Protein AF-A0A699YDX0-F1 (afdb_monomer_lite)

Foldseek 3Di:
DVVVVLVVLVDDPCLCVVDCVPPPVVSVVDDCVPQVVVLLVLQVQQQQDRVLSNVCCNVPVVCSPPCVVVVLCVCCVVVGRRGDPVRD

Organism: Haematococcus lacustris (NCBI:txid44745)

Secondary structure (DSSP, 8-state):
-HHHHHHHTT--HHHIIIIIIHH-GGGGGS-IIIIIHHHHHHHHHTT--THHHHHHHHH-GGGGSTTHHHHHHHHHHTT-TT--GGG-

InterPro domains:
  IPR003690 Transcription termination factor, mitochondrial/chloroplastic [PF02536] (5-67)
  IPR038538 MTERF superfamily, mitochondrial/chloroplastic [G3DSA:1.25.70.10] (1-88)

Radius of gyration: 12.47 Å; chains: 1; bounding box: 30×23×28 Å

Structure (mmCIF, N/CA/C/O backbone):
data_AF-A0A699YDX0-F1
#
_entry.id   AF-A0A699YDX0-F1
#
loop_
_atom_site.group_PDB
_atom_site.id
_atom_site.type_symbol
_atom_site.label_atom_id
_atom_site.label_alt_id
_atom_site.label_comp_id
_atom_site.label_asym_id
_atom_site.label_entity_id
_atom_site.label_seq_id
_atom_site.pdbx_PDB_ins_code
_atom_site.Cartn_x
_atom_site.Cartn_y
_atom_site.Cartn_z
_atom_site.occupancy
_atom_site.B_iso_or_equiv
_atom_site.auth_seq_id
_atom_site.auth_comp_id
_atom_site.auth_asym_id
_atom_site.auth_atom_id
_atom_site.pdbx_PDB_model_num
ATOM 1 N N . MET A 1 1 ? 9.043 7.846 -6.057 1.00 80.25 1 MET A N 1
ATOM 2 C CA . MET A 1 1 ? 8.544 6.845 -7.031 1.00 80.25 1 MET A CA 1
ATOM 3 C C . MET A 1 1 ? 7.906 5.677 -6.286 1.00 80.25 1 MET A C 1
ATOM 5 O O . MET A 1 1 ? 8.475 5.284 -5.277 1.00 80.25 1 MET A O 1
ATOM 9 N N . VAL A 1 2 ? 6.767 5.134 -6.743 1.00 88.12 2 VAL A N 1
ATOM 10 C CA . VAL A 1 2 ? 5.989 4.086 -6.031 1.00 88.12 2 VAL A CA 1
ATOM 11 C C . VAL A 1 2 ? 6.828 2.867 -5.634 1.00 88.12 2 VAL A C 1
ATOM 13 O O . VAL A 1 2 ? 6.682 2.366 -4.528 1.00 88.12 2 VAL A O 1
ATOM 16 N N . ILE A 1 3 ? 7.791 2.462 -6.460 1.00 90.56 3 ILE A N 1
ATOM 17 C CA . ILE A 1 3 ? 8.737 1.377 -6.142 1.00 90.56 3 ILE A CA 1
ATOM 18 C C . ILE A 1 3 ? 9.480 1.631 -4.817 1.00 90.56 3 ILE A C 1
ATOM 20 O O . ILE A 1 3 ? 9.612 0.718 -4.010 1.00 90.56 3 ILE A O 1
ATOM 24 N N . LEU A 1 4 ? 9.912 2.870 -4.549 1.00 91.50 4 LEU A N 1
ATOM 25 C CA . LEU A 1 4 ? 10.611 3.217 -3.303 1.00 91.50 4 LEU A CA 1
ATOM 26 C C . LEU A 1 4 ? 9.710 3.074 -2.076 1.00 91.50 4 LEU A C 1
ATOM 28 O O . LEU A 1 4 ? 10.188 2.686 -1.017 1.00 91.50 4 LEU A O 1
ATOM 32 N N . LEU A 1 5 ? 8.411 3.348 -2.224 1.00 91.69 5 LEU A N 1
ATOM 33 C CA . LEU A 1 5 ? 7.447 3.132 -1.151 1.00 91.69 5 LEU A CA 1
ATOM 34 C C . LEU A 1 5 ? 7.357 1.641 -0.818 1.00 91.69 5 LEU A C 1
ATOM 36 O O . LEU A 1 5 ? 7.501 1.268 0.338 1.00 91.69 5 LEU A O 1
ATOM 40 N N . PHE A 1 6 ? 7.189 0.776 -1.821 1.00 92.12 6 PHE A N 1
ATOM 41 C CA . PHE A 1 6 ? 7.148 -0.670 -1.586 1.00 92.12 6 PHE A CA 1
ATOM 42 C C . PHE A 1 6 ? 8.472 -1.182 -0.983 1.00 92.12 6 PHE A C 1
ATOM 44 O O . PHE A 1 6 ? 8.452 -1.964 -0.035 1.00 92.12 6 PHE A O 1
ATOM 51 N N . LYS A 1 7 ? 9.627 -0.670 -1.420 1.00 94.19 7 LYS A N 1
ATOM 52 C CA . LYS A 1 7 ? 10.905 -0.981 -0.757 1.00 94.19 7 LYS A CA 1
ATOM 53 C C . LYS A 1 7 ? 10.933 -0.548 0.713 1.00 94.19 7 LYS A C 1
ATOM 55 O O . LYS A 1 7 ? 11.408 -1.309 1.548 1.00 94.19 7 LYS A O 1
ATOM 60 N N . ALA A 1 8 ? 10.380 0.620 1.047 1.00 92.81 8 ALA A N 1
ATOM 61 C CA . ALA A 1 8 ? 10.278 1.089 2.433 1.00 92.81 8 ALA A CA 1
ATOM 62 C C . ALA A 1 8 ? 9.380 0.190 3.306 1.00 92.81 8 ALA A C 1
ATOM 64 O O . ALA A 1 8 ? 9.636 0.042 4.496 1.00 92.81 8 ALA A O 1
ATOM 65 N N . PHE A 1 9 ? 8.384 -0.476 2.711 1.00 91.81 9 PHE A N 1
ATOM 66 C CA . PHE A 1 9 ? 7.577 -1.521 3.360 1.00 91.81 9 PHE A CA 1
ATOM 67 C C . PHE A 1 9 ? 8.254 -2.908 3.383 1.00 91.81 9 PHE A C 1
ATOM 69 O O . PHE A 1 9 ? 7.633 -3.900 3.770 1.00 91.81 9 PHE A O 1
ATOM 76 N N . GLY A 1 10 ? 9.521 -3.007 2.972 1.00 93.38 10 GLY A N 1
ATOM 77 C CA . GLY A 1 10 ? 10.300 -4.243 3.019 1.00 93.38 10 GLY A CA 1
ATOM 78 C C . GLY A 1 10 ? 9.979 -5.236 1.900 1.00 93.38 10 GLY A C 1
ATOM 79 O O . GLY A 1 10 ? 10.111 -6.442 2.110 1.00 93.38 10 GLY A O 1
ATOM 80 N N . TYR A 1 11 ? 9.511 -4.769 0.738 1.00 94.38 11 TYR A N 1
ATOM 81 C CA . TYR A 1 11 ? 9.402 -5.601 -0.466 1.00 94.38 11 TYR A CA 1
ATOM 82 C C . TYR A 1 11 ? 10.714 -5.623 -1.248 1.00 94.38 11 TYR A C 1
ATOM 84 O O . TYR A 1 11 ? 11.367 -4.588 -1.413 1.00 94.38 11 TYR A O 1
ATOM 92 N N . THR A 1 12 ? 11.082 -6.797 -1.761 1.00 96.31 12 THR A N 1
ATOM 93 C CA . THR A 1 12 ? 12.282 -6.961 -2.588 1.00 96.31 12 THR A CA 1
ATOM 94 C C . THR A 1 12 ? 12.024 -6.554 -4.040 1.00 96.31 12 THR A C 1
ATOM 96 O O . THR A 1 12 ? 10.881 -6.482 -4.496 1.00 96.31 12 THR A O 1
ATOM 99 N N . ASP A 1 13 ? 13.089 -6.336 -4.814 1.00 95.25 13 ASP A N 1
ATOM 100 C CA . ASP A 1 13 ? 12.969 -6.081 -6.255 1.00 95.25 13 ASP A CA 1
ATOM 101 C C . ASP A 1 13 ? 12.257 -7.225 -6.993 1.00 95.25 13 ASP A C 1
ATOM 103 O O . ASP A 1 13 ? 11.448 -6.981 -7.887 1.00 95.25 13 ASP A O 1
ATOM 107 N N . LYS A 1 14 ? 12.479 -8.476 -6.571 1.00 95.12 14 LYS A N 1
ATOM 108 C CA . LYS A 1 14 ? 11.799 -9.646 -7.141 1.00 95.12 14 LYS A CA 1
ATOM 109 C C . LYS A 1 14 ? 10.289 -9.600 -6.890 1.00 95.12 14 LYS A C 1
ATOM 111 O O . LYS A 1 14 ? 9.512 -9.867 -7.810 1.00 95.12 14 LYS A O 1
ATOM 116 N N . ASP A 1 15 ? 9.873 -9.228 -5.681 1.00 91.88 15 ASP A N 1
ATOM 117 C CA . ASP A 1 15 ? 8.458 -9.092 -5.310 1.00 91.88 15 ASP A CA 1
ATOM 118 C C . ASP A 1 15 ? 7.777 -7.999 -6.140 1.00 91.88 15 ASP A C 1
ATOM 120 O O . ASP A 1 15 ? 6.689 -8.187 -6.693 1.00 91.88 15 ASP A O 1
ATOM 124 N N . ILE A 1 16 ? 8.456 -6.858 -6.276 1.00 94.06 16 ILE A N 1
ATOM 125 C CA . ILE A 1 16 ? 7.953 -5.702 -7.015 1.00 94.06 16 ILE A CA 1
ATOM 126 C C . ILE A 1 16 ? 7.828 -6.034 -8.506 1.00 94.06 16 ILE A C 1
ATOM 128 O O . ILE A 1 16 ? 6.768 -5.800 -9.089 1.00 94.06 16 ILE A O 1
ATOM 132 N N . CYS A 1 17 ? 8.853 -6.628 -9.119 1.00 93.75 17 CYS A N 1
ATOM 133 C CA . CYS A 1 17 ? 8.828 -6.984 -10.538 1.00 93.75 17 CYS A CA 1
ATOM 134 C C . CYS A 1 17 ? 7.772 -8.050 -10.858 1.00 93.75 17 CYS A C 1
ATOM 136 O O . CYS A 1 17 ? 6.960 -7.870 -11.769 1.00 93.75 17 CYS A O 1
ATOM 138 N N . SER A 1 18 ? 7.743 -9.144 -10.094 1.00 93.25 18 SER A N 1
ATOM 139 C CA . SER A 1 18 ? 6.855 -10.280 -10.377 1.00 93.25 18 SER A CA 1
ATOM 140 C C . SER A 1 18 ? 5.376 -9.972 -10.144 1.00 93.25 18 SER A C 1
ATOM 142 O O . SER A 1 18 ? 4.523 -10.512 -10.847 1.00 93.25 18 SER A O 1
ATOM 144 N N . ARG A 1 19 ? 5.055 -9.090 -9.188 1.00 91.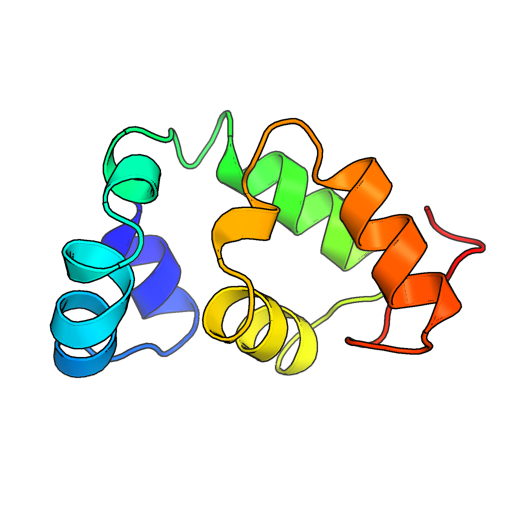25 19 ARG A N 1
ATOM 145 C CA . ARG A 1 19 ? 3.667 -8.813 -8.800 1.00 91.25 19 ARG A CA 1
ATOM 146 C C . ARG A 1 19 ? 3.237 -7.391 -9.114 1.00 91.25 19 ARG A C 1
ATOM 148 O O . ARG A 1 19 ? 2.267 -7.201 -9.838 1.00 91.25 19 ARG A O 1
ATOM 155 N N . ILE A 1 20 ? 3.927 -6.387 -8.583 1.00 91.38 20 ILE A N 1
ATOM 156 C CA . ILE A 1 20 ? 3.471 -4.994 -8.687 1.00 91.38 20 ILE A CA 1
ATOM 157 C C . ILE A 1 20 ? 3.545 -4.503 -10.134 1.00 91.38 20 ILE A C 1
ATOM 159 O O . ILE A 1 20 ? 2.539 -4.032 -10.661 1.00 91.38 20 ILE A O 1
ATOM 163 N N . LEU A 1 21 ? 4.693 -4.667 -10.796 1.00 91.62 21 LEU A N 1
ATOM 164 C CA . LEU A 1 21 ? 4.869 -4.217 -12.182 1.00 91.62 21 LEU A CA 1
ATOM 165 C C . LEU A 1 21 ? 4.031 -5.041 -13.168 1.00 91.62 21 LEU A C 1
ATOM 167 O O . LEU A 1 21 ? 3.487 -4.486 -14.116 1.00 91.62 21 LEU A O 1
ATOM 171 N N . THR A 1 22 ? 3.899 -6.347 -12.923 1.00 93.31 22 THR A N 1
ATOM 172 C CA . THR A 1 22 ? 3.241 -7.271 -13.860 1.00 93.31 22 THR A CA 1
ATOM 173 C C . THR A 1 22 ? 1.718 -7.308 -13.688 1.00 93.31 22 THR A C 1
ATOM 175 O O . THR A 1 22 ? 0.988 -7.285 -14.674 1.00 93.31 22 THR A O 1
ATOM 178 N N . MET A 1 23 ? 1.205 -7.342 -12.452 1.00 92.81 23 MET A N 1
ATOM 179 C CA . MET A 1 23 ? -0.234 -7.502 -12.173 1.00 92.81 23 MET A CA 1
ATOM 180 C C . MET A 1 23 ? -0.946 -6.190 -11.824 1.00 92.81 23 MET A C 1
ATOM 182 O O . MET A 1 23 ? -2.163 -6.085 -11.994 1.00 92.81 23 MET A O 1
ATOM 186 N N . TYR A 1 24 ? -0.215 -5.183 -11.338 1.00 92.31 24 TYR A N 1
ATOM 187 C CA . TYR A 1 24 ? -0.783 -3.900 -10.909 1.00 92.31 24 TYR A CA 1
ATOM 188 C C . TYR A 1 24 ? -0.055 -2.695 -11.539 1.00 92.31 24 TYR A C 1
ATOM 190 O O . TYR A 1 24 ? 0.247 -1.731 -10.827 1.00 92.31 24 TYR A O 1
ATOM 198 N N . PRO A 1 25 ? 0.185 -2.680 -12.871 1.00 91.50 25 PRO A N 1
ATOM 199 C CA . PRO A 1 25 ? 0.961 -1.623 -13.527 1.00 91.50 25 PRO A CA 1
ATOM 200 C C . PRO A 1 25 ? 0.350 -0.226 -13.350 1.00 91.50 25 PRO A C 1
ATOM 202 O O . PRO A 1 25 ? 1.072 0.767 -13.353 1.00 91.50 25 PRO A O 1
ATOM 205 N N . PHE A 1 26 ? -0.965 -0.127 -13.113 1.00 89.94 26 PHE A N 1
ATOM 206 C CA . PHE A 1 26 ? -1.636 1.150 -12.844 1.00 89.94 26 PHE A CA 1
ATOM 207 C C . PHE A 1 26 ? -1.073 1.885 -11.619 1.00 89.94 26 PHE A C 1
ATOM 209 O O . PHE A 1 26 ? -1.173 3.109 -11.550 1.00 89.94 26 PHE A O 1
ATOM 216 N N . LEU A 1 27 ? -0.474 1.171 -10.655 1.00 91.44 27 LEU A N 1
ATOM 217 C CA . LEU A 1 27 ? 0.151 1.796 -9.489 1.00 91.44 27 LEU A CA 1
ATOM 218 C C . LEU A 1 27 ? 1.330 2.685 -9.888 1.00 91.44 27 LEU A C 1
ATOM 220 O O . LEU A 1 27 ? 1.611 3.651 -9.191 1.00 91.44 27 LEU A O 1
ATOM 224 N N . LEU A 1 28 ? 1.984 2.422 -11.021 1.00 89.12 28 LEU A N 1
ATOM 225 C CA . LEU A 1 28 ? 3.097 3.241 -11.511 1.00 89.12 28 LEU A CA 1
ATOM 226 C C . LEU A 1 28 ? 2.655 4.632 -11.969 1.00 89.12 28 LEU A C 1
ATOM 228 O O . LEU A 1 28 ? 3.438 5.573 -11.890 1.00 89.12 28 LEU A O 1
ATOM 232 N N . ALA A 1 29 ? 1.399 4.774 -12.396 1.00 90.31 29 ALA A N 1
ATOM 233 C CA . ALA A 1 29 ? 0.825 6.055 -12.800 1.00 90.31 29 ALA A CA 1
ATOM 234 C C . ALA A 1 29 ? 0.344 6.904 -11.606 1.00 90.31 29 ALA A C 1
ATOM 236 O O . ALA A 1 29 ? -0.061 8.053 -11.782 1.00 90.31 29 ALA A O 1
ATOM 237 N N . LYS A 1 30 ? 0.349 6.349 -10.388 1.00 90.88 30 LYS A N 1
ATOM 238 C CA . LYS A 1 30 ? -0.154 7.020 -9.188 1.00 90.88 30 LYS A CA 1
ATOM 239 C C . LYS A 1 30 ? 0.922 7.888 -8.535 1.00 90.88 30 LYS A C 1
ATOM 241 O O . LYS A 1 30 ? 2.086 7.502 -8.425 1.00 90.88 30 LYS A O 1
ATOM 246 N N . SER A 1 31 ? 0.519 9.055 -8.038 1.00 91.94 31 SER A N 1
ATOM 247 C CA . SER A 1 31 ? 1.396 9.913 -7.244 1.00 91.94 31 SER A CA 1
ATOM 248 C C . SER A 1 31 ? 1.451 9.416 -5.803 1.00 91.94 31 SER A C 1
ATOM 250 O O . SER A 1 31 ? 0.421 9.198 -5.171 1.00 91.94 31 SER A O 1
ATOM 252 N N . ILE A 1 32 ? 2.654 9.291 -5.234 1.00 92.06 32 ILE A N 1
ATOM 253 C CA . ILE A 1 32 ? 2.780 8.919 -3.818 1.00 92.06 32 ILE A CA 1
ATOM 254 C C . ILE A 1 32 ? 2.077 9.944 -2.933 1.00 92.06 32 ILE A C 1
ATOM 256 O O . ILE A 1 32 ? 1.320 9.564 -2.051 1.00 92.06 32 ILE A O 1
ATOM 260 N N . THR A 1 33 ? 2.320 11.232 -3.161 1.00 93.31 33 THR A N 1
ATOM 261 C CA . THR A 1 33 ? 1.838 12.292 -2.271 1.00 93.31 33 THR A CA 1
ATOM 262 C C . THR A 1 33 ? 0.340 12.520 -2.402 1.00 93.31 33 THR A C 1
ATOM 264 O O . THR A 1 33 ? -0.322 12.742 -1.395 1.00 93.31 33 THR A O 1
ATOM 267 N N . ARG A 1 34 ? -0.197 12.451 -3.625 1.00 91.75 34 ARG A N 1
ATOM 268 C CA . ARG A 1 34 ? -1.610 12.746 -3.896 1.00 91.75 34 ARG A CA 1
ATOM 269 C C . ARG A 1 34 ? -2.511 11.520 -3.801 1.00 91.75 34 ARG A C 1
ATOM 271 O O . ARG A 1 34 ? -3.656 11.659 -3.394 1.00 91.75 34 ARG A O 1
ATOM 278 N N . ASP A 1 35 ? -2.025 10.349 -4.206 1.00 92.06 35 A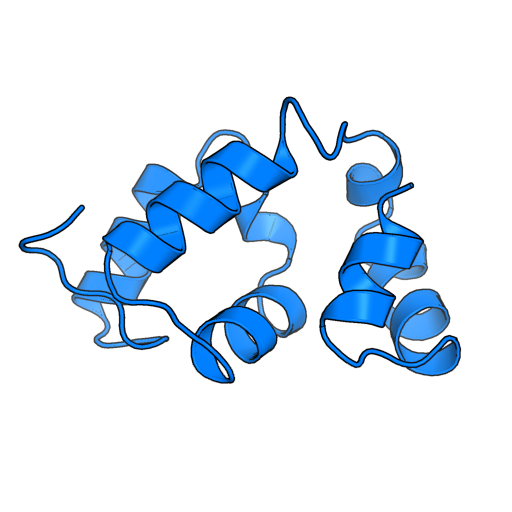SP A N 1
ATOM 279 C CA . ASP A 1 35 ? -2.859 9.153 -4.320 1.00 92.06 35 ASP A CA 1
ATOM 280 C C . ASP A 1 35 ? -2.592 8.141 -3.196 1.00 92.06 35 ASP A C 1
ATOM 282 O O . ASP A 1 35 ? -3.535 7.681 -2.562 1.00 92.06 35 ASP A O 1
ATOM 286 N N . LEU A 1 36 ? -1.332 7.776 -2.928 1.00 93.62 36 LEU A N 1
ATOM 287 C CA . LEU A 1 36 ? -1.034 6.667 -2.004 1.00 93.62 36 LEU A CA 1
ATOM 288 C C . LEU A 1 36 ? -1.006 7.118 -0.542 1.00 93.62 36 LEU A C 1
ATOM 290 O O . LEU A 1 36 ? -1.575 6.446 0.313 1.00 93.62 36 LEU A O 1
ATOM 294 N N . LYS A 1 37 ? -0.366 8.252 -0.247 1.00 94.00 37 LYS A N 1
ATOM 295 C CA . LYS A 1 37 ? -0.192 8.756 1.119 1.00 94.00 37 LYS A CA 1
ATOM 296 C C . LYS A 1 37 ? -1.531 8.991 1.838 1.00 94.00 37 LYS A C 1
ATOM 298 O O . LYS A 1 37 ? -1.666 8.460 2.935 1.00 94.00 37 LYS A O 1
ATOM 303 N N . PRO A 1 38 ? -2.553 9.631 1.231 1.00 94.94 38 PRO A N 1
ATOM 304 C CA . PRO A 1 38 ? -3.847 9.804 1.897 1.00 94.94 38 PRO A CA 1
ATOM 305 C C . PRO A 1 38 ? -4.557 8.477 2.195 1.00 94.94 38 PRO A C 1
ATOM 307 O O . PRO A 1 38 ? -5.286 8.366 3.178 1.00 94.94 38 PRO A O 1
ATOM 310 N N . VAL A 1 39 ? -4.350 7.459 1.351 1.00 95.94 39 VAL A N 1
ATOM 311 C CA . VAL A 1 39 ? -4.892 6.113 1.578 1.00 95.94 39 VAL A CA 1
ATOM 312 C C . VAL A 1 39 ? -4.186 5.456 2.760 1.00 95.94 39 VAL A C 1
ATOM 314 O O . VAL A 1 39 ? -4.864 4.939 3.643 1.00 95.94 39 VAL A O 1
ATOM 317 N N . LEU A 1 40 ? -2.851 5.509 2.808 1.00 95.50 40 LEU A N 1
ATOM 318 C CA . LEU A 1 40 ? -2.068 4.965 3.922 1.00 95.50 40 LEU A CA 1
ATOM 319 C C . LEU A 1 40 ? -2.449 5.628 5.248 1.00 95.50 40 LEU A C 1
ATOM 321 O O . LEU A 1 40 ? -2.809 4.927 6.186 1.00 95.50 40 LEU A O 1
ATOM 325 N N . GLU A 1 41 ? -2.472 6.961 5.296 1.00 95.38 41 GLU A N 1
ATOM 326 C CA . GLU A 1 41 ? -2.826 7.719 6.504 1.00 95.38 41 GLU A CA 1
ATOM 327 C C . GLU A 1 41 ? -4.241 7.386 6.993 1.00 95.38 41 GLU A C 1
ATOM 329 O O . GLU A 1 41 ? -4.478 7.229 8.192 1.00 95.38 41 GLU A O 1
ATOM 334 N N . HIS A 1 42 ? -5.195 7.225 6.070 1.00 95.62 42 HIS A N 1
ATOM 335 C CA . HIS A 1 42 ? -6.549 6.816 6.427 1.00 95.62 42 HIS A CA 1
ATOM 336 C C . HIS A 1 42 ? -6.598 5.391 6.994 1.00 95.62 42 HIS A C 1
ATOM 338 O O . HIS A 1 42 ? -7.267 5.162 8.000 1.00 95.62 42 HIS A O 1
ATOM 344 N N . LEU A 1 43 ? -5.899 4.436 6.373 1.00 96.56 43 LEU A N 1
ATOM 345 C CA . LEU A 1 43 ? -5.846 3.049 6.845 1.00 96.56 43 LEU A CA 1
ATOM 346 C C . LEU A 1 43 ? -5.166 2.951 8.220 1.00 96.56 43 LEU A C 1
ATOM 348 O O . LEU A 1 43 ? -5.673 2.260 9.105 1.00 96.56 43 LEU A O 1
ATOM 352 N N . GLU A 1 44 ? -4.077 3.689 8.429 1.00 95.75 44 GLU A N 1
ATOM 353 C CA . GLU A 1 44 ? -3.372 3.762 9.713 1.00 95.75 44 GLU A CA 1
ATOM 354 C C . GLU A 1 44 ? -4.235 4.388 10.812 1.00 95.75 44 GLU A C 1
ATOM 356 O O . GLU A 1 44 ? -4.301 3.856 11.928 1.00 95.75 44 GLU A O 1
ATOM 361 N N . GLY A 1 45 ? -4.948 5.475 10.493 1.00 96.12 45 GLY A N 1
ATOM 362 C CA . GLY A 1 45 ? -5.936 6.087 11.385 1.00 96.12 45 GLY A CA 1
ATOM 363 C C . GLY A 1 45 ? -7.076 5.129 11.745 1.00 96.12 45 GLY A C 1
ATOM 364 O O . GLY A 1 45 ? -7.528 5.100 12.892 1.00 96.12 45 GLY A O 1
ATOM 365 N N . ALA A 1 46 ? -7.467 4.271 10.800 1.00 95.69 46 ALA A N 1
ATOM 366 C CA . ALA A 1 46 ? -8.480 3.236 10.985 1.00 95.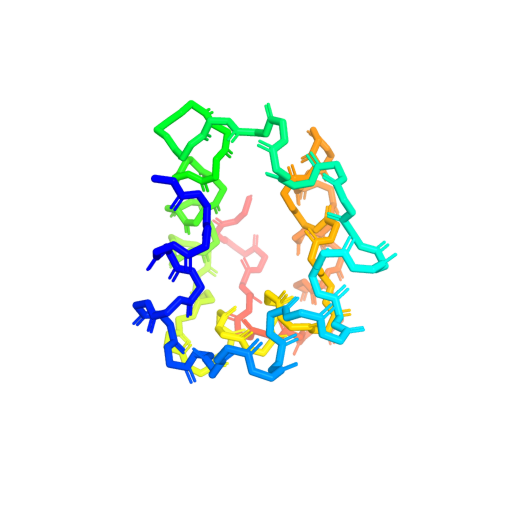69 46 ALA A CA 1
ATOM 367 C C . ALA A 1 46 ? -8.006 2.013 11.794 1.00 95.69 46 ALA A C 1
ATOM 369 O O . ALA A 1 46 ? -8.828 1.177 12.176 1.00 95.69 46 ALA A O 1
ATOM 370 N N . GLY A 1 47 ? -6.708 1.913 12.095 1.00 94.94 47 GLY A N 1
ATOM 371 C CA . GLY A 1 47 ? -6.119 0.839 12.903 1.00 94.94 47 GLY A CA 1
ATOM 372 C C . GLY A 1 47 ? -5.221 -0.137 12.140 1.00 94.94 47 GLY A C 1
ATOM 373 O O . GLY A 1 47 ? -4.504 -0.895 12.787 1.00 94.94 47 GLY A O 1
ATOM 374 N N . CYS A 1 48 ? -5.180 -0.077 10.807 1.00 96.69 48 CYS A N 1
ATOM 375 C CA . CYS A 1 48 ? -4.334 -0.942 9.983 1.00 96.69 48 CYS A CA 1
ATOM 376 C C . CYS A 1 48 ? -2.871 -0.491 10.062 1.00 96.69 48 CYS A C 1
ATOM 378 O O . CYS A 1 48 ? -2.516 0.560 9.529 1.00 96.69 48 CYS A O 1
ATOM 380 N N . LYS A 1 49 ? -2.014 -1.247 10.755 1.00 94.00 49 LYS A N 1
ATOM 381 C CA . LYS A 1 49 ? -0.642 -0.816 11.077 1.00 94.00 49 LYS A CA 1
ATOM 382 C C . LYS A 1 49 ? 0.386 -1.914 10.849 1.00 94.00 49 LYS A C 1
ATOM 384 O O . LYS A 1 49 ? 0.074 -3.100 10.894 1.00 94.00 49 LYS A O 1
ATOM 389 N N . GLY A 1 50 ? 1.639 -1.504 10.644 1.00 92.38 50 GLY A N 1
ATOM 390 C CA . GLY A 1 50 ? 2.790 -2.406 10.576 1.00 92.38 50 GLY A CA 1
ATOM 391 C C . GLY A 1 50 ? 2.586 -3.548 9.578 1.00 92.38 50 GLY A C 1
ATOM 392 O O . GLY A 1 50 ? 2.409 -3.316 8.381 1.00 92.38 50 GLY A O 1
ATOM 393 N N . ASN A 1 51 ? 2.593 -4.783 10.085 1.00 94.56 51 ASN A N 1
ATOM 394 C CA . ASN A 1 51 ? 2.440 -5.985 9.266 1.00 94.56 51 ASN A CA 1
ATOM 395 C C . ASN A 1 51 ? 1.073 -6.089 8.583 1.00 94.56 51 ASN A C 1
ATOM 397 O O . ASN A 1 51 ? 1.029 -6.590 7.464 1.00 94.56 51 ASN A O 1
ATOM 401 N N . ASP A 1 52 ? -0.008 -5.590 9.189 1.00 96.31 52 ASP A N 1
ATOM 402 C CA . ASP A 1 52 ? -1.338 -5.626 8.567 1.00 96.31 52 ASP A CA 1
ATOM 403 C C . ASP A 1 52 ? -1.399 -4.726 7.335 1.00 96.31 52 ASP A C 1
ATOM 405 O O . ASP A 1 52 ? -1.929 -5.116 6.295 1.00 96.31 52 ASP A O 1
ATOM 409 N N . LEU A 1 53 ? -0.804 -3.535 7.436 1.00 95.56 53 LEU A N 1
ATOM 410 C CA . LEU A 1 53 ? -0.737 -2.587 6.329 1.00 95.56 53 LEU A CA 1
ATOM 411 C C . LEU A 1 53 ? 0.129 -3.138 5.200 1.00 95.56 53 LEU A C 1
ATOM 413 O O . LEU A 1 53 ? -0.268 -3.093 4.035 1.00 95.56 53 LEU A O 1
ATOM 417 N N . ARG A 1 54 ? 1.278 -3.731 5.550 1.00 95.19 54 ARG A N 1
ATOM 418 C CA . ARG A 1 54 ? 2.118 -4.457 4.596 1.00 95.19 54 ARG A CA 1
ATOM 419 C C . ARG A 1 54 ? 1.296 -5.557 3.917 1.00 95.19 54 ARG A C 1
ATOM 421 O O . ARG A 1 54 ? 1.147 -5.521 2.701 1.00 95.19 54 ARG A O 1
ATOM 428 N N . LEU A 1 55 ? 0.686 -6.465 4.674 1.00 95.62 55 LEU A N 1
ATOM 429 C CA . LEU A 1 55 ? -0.105 -7.574 4.136 1.00 95.62 55 LEU A CA 1
ATOM 430 C C . LEU A 1 55 ? -1.226 -7.095 3.202 1.00 95.62 55 LEU A C 1
ATOM 432 O O . LEU A 1 55 ? -1.336 -7.591 2.082 1.00 95.62 55 LEU A O 1
ATOM 436 N N . LEU A 1 56 ? -1.992 -6.077 3.603 1.00 96.00 56 LEU A N 1
ATOM 437 C CA . LEU A 1 56 ? -3.049 -5.483 2.784 1.00 96.00 56 LEU A CA 1
ATOM 438 C C . LEU A 1 56 ? -2.505 -4.935 1.456 1.00 96.00 56 LEU A C 1
ATOM 440 O O . LEU A 1 56 ? -3.096 -5.168 0.400 1.00 96.00 56 LEU A O 1
ATOM 444 N N . MET A 1 57 ? -1.361 -4.243 1.483 1.00 93.62 57 MET A N 1
ATOM 445 C CA . MET A 1 57 ? -0.711 -3.742 0.267 1.00 93.62 57 MET A CA 1
ATOM 446 C C . MET A 1 57 ? -0.254 -4.866 -0.667 1.00 93.62 57 MET A C 1
ATOM 448 O O . MET A 1 57 ? -0.201 -4.641 -1.875 1.00 93.62 57 MET A O 1
ATOM 452 N N . TRP A 1 58 ? 0.079 -6.047 -0.139 1.00 93.19 58 TRP A N 1
ATOM 453 C CA . TRP A 1 58 ? 0.506 -7.206 -0.929 1.00 93.19 58 TRP A CA 1
ATOM 454 C C . TRP A 1 58 ? -0.665 -7.997 -1.512 1.00 93.19 58 TRP A C 1
ATOM 456 O O . TRP A 1 58 ? -0.692 -8.316 -2.709 1.00 93.19 58 TRP A O 1
ATOM 466 N N . GLU A 1 59 ? -1.636 -8.330 -0.665 1.00 93.94 59 GLU A N 1
ATOM 467 C CA . GLU A 1 59 ? -2.795 -9.142 -1.031 1.00 93.94 59 GLU A CA 1
ATOM 468 C C . GLU A 1 59 ? -3.771 -8.353 -1.894 1.00 93.94 59 GLU A C 1
ATOM 470 O O . GLU A 1 59 ? -4.305 -8.883 -2.872 1.00 93.94 59 GLU A O 1
ATOM 475 N N . TYR A 1 60 ? -3.949 -7.066 -1.586 1.00 94.88 60 TYR A N 1
ATOM 476 C CA . TYR A 1 60 ? -4.920 -6.219 -2.256 1.00 94.88 60 TYR A CA 1
ATOM 477 C C . TYR A 1 60 ? -4.361 -4.832 -2.639 1.00 94.88 60 TYR A C 1
ATOM 479 O O . TYR A 1 60 ? -4.878 -3.803 -2.199 1.00 94.88 60 TYR A O 1
ATOM 487 N N . PRO A 1 61 ? -3.383 -4.749 -3.570 1.00 92.56 61 PRO A N 1
ATOM 488 C CA . PRO A 1 61 ? -2.816 -3.470 -4.020 1.00 92.56 61 PRO A CA 1
ATOM 489 C C . PRO A 1 61 ? -3.847 -2.523 -4.664 1.00 92.56 61 PRO A C 1
ATOM 491 O O . PRO A 1 61 ? -3.634 -1.314 -4.754 1.00 92.56 61 PRO A O 1
ATOM 494 N N . ARG A 1 62 ? -5.008 -3.049 -5.088 1.00 92.75 62 ARG A N 1
ATOM 495 C CA . ARG A 1 62 ? -6.160 -2.252 -5.553 1.00 92.75 62 ARG A CA 1
ATOM 496 C C . ARG A 1 62 ? -6.766 -1.364 -4.465 1.00 92.75 62 ARG A C 1
ATOM 498 O O . ARG A 1 62 ? -7.572 -0.501 -4.811 1.00 92.75 62 ARG A O 1
ATOM 505 N N . ILE A 1 63 ? -6.356 -1.505 -3.204 1.00 94.62 63 ILE A N 1
ATOM 506 C CA . ILE A 1 63 ? -6.726 -0.571 -2.139 1.00 94.62 63 ILE A CA 1
ATOM 507 C C . ILE A 1 63 ? -6.338 0.874 -2.469 1.00 94.62 63 ILE A C 1
ATOM 509 O O . ILE A 1 63 ? -7.027 1.782 -2.047 1.00 94.62 63 ILE A O 1
ATOM 513 N N . PHE A 1 64 ? -5.325 1.117 -3.308 1.00 93.19 64 PHE A N 1
ATOM 514 C CA . PHE A 1 64 ? -4.952 2.466 -3.769 1.00 93.19 64 PHE A CA 1
ATOM 515 C C . PHE A 1 64 ? -5.829 3.017 -4.915 1.00 93.19 64 PHE A C 1
ATOM 517 O O . PHE A 1 64 ? -5.436 3.934 -5.641 1.00 93.19 64 PHE A O 1
ATOM 524 N N . SER A 1 65 ? -7.010 2.434 -5.129 1.00 88.00 65 SER A N 1
ATOM 525 C CA . SER A 1 65 ? -8.017 2.937 -6.070 1.00 88.00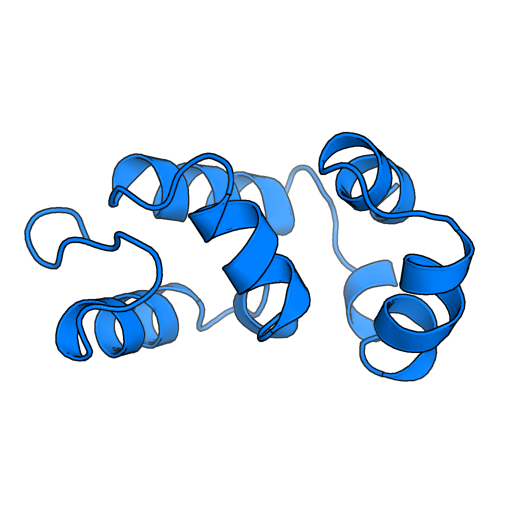 65 SER A CA 1
ATOM 526 C C . SER A 1 65 ? -8.897 4.017 -5.430 1.00 88.00 65 SER A C 1
ATOM 528 O O . SER A 1 65 ? -8.897 4.211 -4.217 1.00 88.00 65 SER A O 1
ATOM 530 N N . ASN A 1 66 ? -9.690 4.717 -6.245 1.00 83.31 66 ASN A N 1
ATOM 531 C CA . ASN A 1 66 ? -10.548 5.809 -5.769 1.00 83.31 66 ASN A CA 1
ATOM 532 C C . ASN A 1 66 ? -11.623 5.335 -4.761 1.00 83.31 66 ASN A C 1
ATOM 534 O O . ASN A 1 66 ? -12.108 6.129 -3.961 1.00 83.31 66 ASN A O 1
ATOM 538 N N . ASP A 1 67 ? -11.943 4.035 -4.738 1.00 88.88 67 ASP A N 1
ATOM 539 C CA . ASP A 1 67 ? -12.958 3.426 -3.866 1.00 88.88 67 ASP A CA 1
ATOM 540 C C . ASP A 1 67 ? -12.403 2.848 -2.551 1.00 88.88 67 ASP A C 1
ATOM 542 O O . ASP A 1 67 ? -13.065 2.037 -1.888 1.00 88.88 67 ASP A O 1
ATOM 546 N N . PHE A 1 68 ? -11.193 3.241 -2.146 1.00 93.62 68 PHE A N 1
ATOM 547 C CA . PHE A 1 68 ? -10.505 2.651 -0.993 1.00 93.62 68 PHE A CA 1
ATOM 548 C C . PHE A 1 68 ? -11.323 2.692 0.303 1.00 93.62 68 PHE A C 1
ATOM 550 O O . PHE A 1 68 ? -11.337 1.717 1.046 1.00 93.62 68 PHE A O 1
ATOM 557 N N . ARG A 1 69 ? -12.096 3.760 0.553 1.00 94.56 69 ARG A N 1
ATOM 558 C CA . ARG A 1 69 ? -12.955 3.877 1.749 1.00 94.56 69 ARG A CA 1
ATOM 559 C C . ARG A 1 69 ? -14.033 2.795 1.797 1.00 94.56 69 ARG A C 1
ATOM 561 O O . ARG A 1 69 ? -14.316 2.222 2.849 1.00 94.56 69 ARG A O 1
ATOM 568 N N . ARG A 1 70 ? -14.643 2.482 0.647 1.00 95.31 70 ARG A N 1
ATOM 569 C CA . ARG A 1 70 ? -15.647 1.412 0.543 1.00 95.31 70 ARG A CA 1
ATOM 570 C C . ARG A 1 70 ? -15.009 0.050 0.807 1.00 95.31 70 ARG A C 1
ATOM 572 O O . ARG A 1 70 ? -15.620 -0.788 1.471 1.00 95.31 70 ARG A O 1
ATOM 579 N N . GLN A 1 71 ? -13.799 -0.158 0.299 1.00 95.19 71 GLN A N 1
ATOM 580 C CA . GLN A 1 71 ? -13.037 -1.393 0.481 1.00 95.19 71 GLN A CA 1
ATOM 581 C C . GLN A 1 71 ? -12.574 -1.551 1.938 1.00 95.19 71 GLN A C 1
ATOM 583 O O . GLN A 1 71 ? -12.825 -2.596 2.529 1.00 95.19 71 GLN A O 1
ATOM 588 N N . ALA A 1 72 ? -12.044 -0.496 2.562 1.00 95.38 72 ALA A N 1
ATOM 589 C CA . ALA A 1 72 ? -11.656 -0.479 3.972 1.00 95.38 72 ALA A CA 1
ATOM 590 C C . ALA A 1 72 ? -12.837 -0.828 4.892 1.00 95.38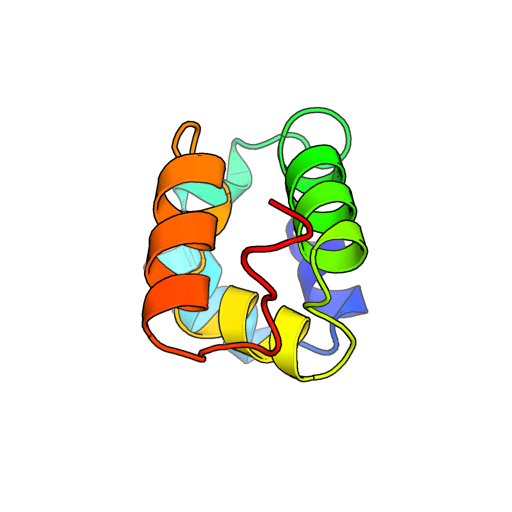 72 ALA A C 1
ATOM 592 O O . ALA A 1 72 ? -12.729 -1.729 5.719 1.00 95.38 72 ALA A O 1
ATOM 593 N N . ARG A 1 73 ? -14.020 -0.230 4.675 1.00 95.81 73 ARG A N 1
ATOM 594 C CA . ARG A 1 73 ? -15.246 -0.597 5.418 1.00 95.81 73 ARG A CA 1
ATOM 595 C C . ARG A 1 73 ? -15.694 -2.038 5.193 1.00 95.81 73 ARG A C 1
ATOM 597 O O . ARG A 1 73 ? -16.377 -2.612 6.041 1.00 95.81 73 ARG A O 1
ATOM 604 N N . ARG A 1 74 ? -15.400 -2.620 4.029 1.00 95.62 74 ARG A N 1
ATOM 605 C CA . ARG A 1 74 ? -15.688 -4.034 3.763 1.00 95.62 74 ARG A CA 1
ATOM 606 C C . ARG A 1 74 ? -14.725 -4.924 4.546 1.00 95.62 74 ARG A C 1
ATOM 608 O O . ARG A 1 74 ? -15.195 -5.833 5.213 1.00 95.62 74 ARG A O 1
ATOM 615 N N . PHE A 1 75 ? -13.428 -4.638 4.510 1.00 96.44 75 PHE A N 1
ATOM 616 C CA . PHE A 1 75 ? -12.427 -5.400 5.258 1.00 96.44 75 PHE A CA 1
ATOM 617 C C . PHE A 1 75 ? -12.619 -5.290 6.772 1.00 96.44 75 PHE A C 1
ATOM 619 O O . PHE A 1 75 ? -12.565 -6.305 7.457 1.00 96.44 75 PHE A O 1
ATOM 626 N N . ALA A 1 76 ? -12.973 -4.110 7.282 1.00 95.81 76 ALA A N 1
ATOM 627 C CA . ALA A 1 76 ? -13.294 -3.924 8.696 1.00 95.81 76 ALA A CA 1
ATOM 628 C C . ALA A 1 76 ? -14.519 -4.743 9.138 1.00 95.81 76 ALA A C 1
ATOM 630 O O . ALA A 1 76 ? -14.501 -5.359 10.197 1.00 95.81 76 ALA A O 1
ATOM 631 N N . ARG A 1 77 ? -15.570 -4.828 8.303 1.00 95.62 77 ARG A N 1
ATOM 632 C CA . ARG A 1 77 ? -16.726 -5.715 8.555 1.00 95.62 77 ARG A CA 1
ATOM 633 C C . ARG A 1 77 ? -16.356 -7.195 8.586 1.00 95.62 77 ARG A C 1
ATOM 635 O O . ARG A 1 77 ? -17.045 -7.969 9.234 1.00 95.62 77 ARG A O 1
ATOM 642 N N . LEU A 1 78 ? -15.301 -7.573 7.872 1.00 95.62 78 LEU A N 1
ATOM 643 C CA . LEU A 1 78 ? -14.774 -8.935 7.841 1.00 95.62 78 LEU A CA 1
ATOM 644 C C . LEU A 1 78 ? -13.732 -9.191 8.943 1.00 95.62 78 LEU A C 1
ATOM 646 O O . LEU A 1 78 ? -13.223 -10.302 9.023 1.00 95.62 78 LEU A O 1
ATOM 650 N N . GLY A 1 79 ? -13.395 -8.190 9.768 1.00 94.00 79 GLY A N 1
ATOM 651 C CA . GLY A 1 79 ? -12.361 -8.312 10.799 1.00 94.00 79 GLY A CA 1
ATOM 652 C C . GLY A 1 79 ? -10.943 -8.486 10.241 1.00 94.00 79 GLY A C 1
ATOM 653 O O . GLY A 1 79 ? -10.110 -9.115 10.884 1.00 94.00 79 GLY A O 1
ATOM 654 N N . MET A 1 80 ? -10.665 -7.973 9.037 1.00 95.69 80 MET A N 1
ATOM 655 C CA . MET A 1 80 ? -9.380 -8.153 8.349 1.00 95.69 80 MET A CA 1
ATOM 656 C C . MET A 1 80 ? -8.435 -6.958 8.536 1.00 95.69 80 MET A C 1
ATOM 658 O O . MET A 1 80 ? -8.874 -5.811 8.649 1.00 95.69 80 MET A O 1
ATOM 662 N N . TYR A 1 81 ? -7.126 -7.230 8.486 1.00 95.81 81 TYR A N 1
ATOM 663 C CA . TYR A 1 81 ? -6.046 -6.230 8.433 1.00 95.81 81 TYR A CA 1
ATOM 664 C C . TYR A 1 81 ? -6.043 -5.214 9.591 1.00 95.81 81 TYR A C 1
ATOM 666 O O . TYR A 1 81 ? -5.660 -4.059 9.400 1.00 95.81 81 TYR A O 1
ATOM 674 N N . GLY A 1 82 ? -6.530 -5.607 10.772 1.00 92.69 82 GLY A N 1
ATOM 675 C CA . GLY A 1 82 ? -6.559 -4.739 11.955 1.00 92.69 82 GLY A CA 1
ATOM 676 C C . GLY A 1 82 ? -7.470 -3.508 11.827 1.00 92.69 82 GLY A C 1
ATOM 677 O O . GLY A 1 82 ? -7.348 -2.565 12.609 1.00 92.69 82 GLY A O 1
ATOM 678 N N . LEU A 1 83 ? -8.373 -3.480 10.839 1.00 95.12 83 LEU A N 1
ATOM 679 C CA . LEU A 1 83 ? -9.256 -2.340 10.590 1.00 95.12 83 LEU A CA 1
ATOM 680 C C . LEU A 1 83 ? -10.438 -2.304 11.569 1.00 95.12 83 LEU A C 1
ATOM 682 O O . LEU A 1 83 ? -11.166 -3.286 11.716 1.00 95.12 83 LEU A O 1
ATOM 686 N N . CYS A 1 84 ? -10.699 -1.131 12.151 1.00 90.69 84 CYS A N 1
ATOM 687 C CA . CYS A 1 84 ? -11.840 -0.898 13.038 1.00 90.69 84 CYS A CA 1
ATOM 688 C C . CYS A 1 84 ? -12.931 -0.058 12.364 1.00 90.69 84 CYS A C 1
ATOM 690 O O . CYS A 1 84 ? -12.682 1.062 11.923 1.00 90.69 84 CYS A O 1
ATOM 692 N N . LEU A 1 85 ? -14.178 -0.546 12.379 1.00 87.56 85 LEU A N 1
ATOM 693 C CA . LEU A 1 85 ? -15.334 0.184 11.832 1.00 87.56 85 LEU A CA 1
ATOM 694 C C . LEU A 1 85 ? -15.617 1.508 12.539 1.00 87.56 85 LEU A C 1
ATOM 696 O O . LEU A 1 85 ? -16.040 2.456 11.891 1.00 87.56 85 LEU A O 1
ATOM 700 N N . SER A 1 86 ? -15.361 1.588 13.844 1.00 87.25 86 SER A N 1
ATOM 701 C CA . SER A 1 86 ? -15.545 2.815 14.627 1.00 87.25 86 SER A CA 1
ATOM 702 C C . SER A 1 86 ? -14.585 3.945 14.239 1.00 87.25 86 SER A C 1
ATOM 704 O O . SER A 1 86 ? -14.744 5.060 14.724 1.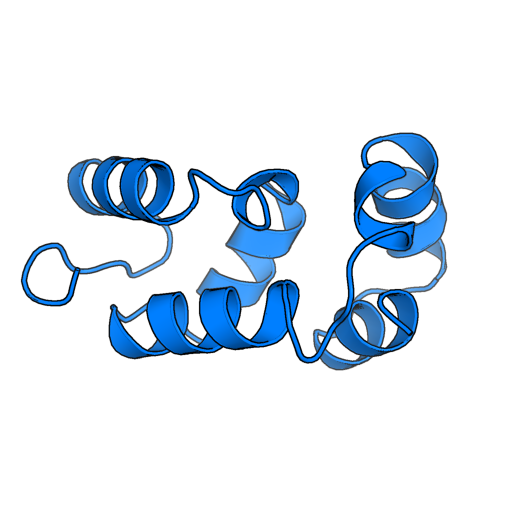00 87.25 86 SER A O 1
ATOM 706 N N . LYS A 1 87 ? -13.587 3.664 13.390 1.00 83.88 87 LYS A N 1
ATOM 707 C CA . LYS A 1 87 ? -12.537 4.600 12.973 1.00 83.88 87 LYS A CA 1
ATOM 708 C C . LYS A 1 87 ? -12.557 4.919 11.465 1.00 83.88 87 LYS A C 1
ATOM 710 O O . LYS A 1 87 ? -11.627 5.567 10.988 1.00 83.88 87 LYS A O 1
ATOM 715 N N . LEU A 1 88 ? -13.566 4.445 10.719 1.00 83.06 88 LEU A N 1
ATOM 716 C CA . LEU A 1 88 ? -13.673 4.533 9.248 1.00 83.06 88 LEU A CA 1
ATOM 717 C C . LEU A 1 88 ? -14.779 5.464 8.743 1.00 83.06 88 LEU A C 1
ATOM 719 O O . LEU A 1 88 ? -15.812 5.589 9.430 1.00 83.06 88 LEU A O 1
#

Sequence (88 aa):
MVILLFKAFGYTDKDICSRILTMYPFLLAKSITRDLKPVLEHLEGAGCKGNDLRLLMWEYPRIFSNDFRRQARRFARLGMYGLCLSKL

pLDDT: mean 92.97, std 3.18, range [80.25, 96.69]